Protein AF-A0A3M8F1S0-F1 (afdb_monomer)

Sequence (144 aa):
MNNYSKIIEDKFSDIINRYGLVLAVKNQNETFLLGKIYAISIFIRRDELSIIYIDIASKNKFTEYDLGLFMVSKRFSPSDFGEKKEYSDHNELIAEALNRYSKKLLQYCDDILVGDKEWLKSYPWNSSAVAEDTKLFLLNNIGK

Radius of gyration: 14.71 Å; Cα contacts (8 Å, |Δi|>4): 186; chains: 1; bounding box: 34×33×34 Å

Solvent-accessible surface area (backbone atoms only — not comparable to full-atom values): 8492 Å² total; per-residue (Å²): 133,75,63,46,58,64,59,49,50,64,50,34,40,68,57,31,65,75,58,68,37,46,83,45,75,80,52,54,44,33,35,31,42,34,47,97,55,34,35,38,39,41,36,54,56,100,90,43,79,47,36,33,36,32,45,42,83,46,103,87,41,54,38,32,39,62,41,50,61,46,36,61,74,74,65,52,53,83,76,73,67,61,76,93,76,88,64,95,45,70,66,58,46,51,52,50,51,47,45,50,50,37,53,47,42,68,73,69,30,58,57,58,62,75,64,57,64,72,71,64,77,77,52,92,75,85,63,43,78,59,56,67,72,56,51,54,53,48,68,76,57,56,93,118

Secondary structure (DSSP, 8-state):
---THHHHHHHHHHHHHHHTPEEEEEETTEEEEE-SSEEEEEEEETTEEEEEEEEEEETTEEEEEEHHHHIIIII--GGGG-S----SSHHHHHHHHHHHHHHHHHHH-HHHHTT--GGGGGS----EEPPHHHHHHHHTTTT-

Structure (mmCIF, N/CA/C/O backbone):
data_AF-A0A3M8F1S0-F1
#
_entry.id   AF-A0A3M8F1S0-F1
#
loop_
_atom_site.group_PDB
_atom_site.id
_atom_site.type_symbol
_atom_site.label_atom_id
_atom_site.label_alt_id
_atom_site.label_comp_id
_atom_site.label_asym_id
_atom_site.label_entity_id
_atom_site.label_seq_id
_atom_site.pdbx_PDB_ins_code
_atom_site.Cartn_x
_atom_site.Cartn_y
_atom_site.Cartn_z
_atom_site.occupancy
_atom_site.B_iso_or_equiv
_atom_site.auth_seq_id
_atom_site.auth_comp_id
_atom_site.auth_asym_id
_atom_site.auth_atom_id
_atom_site.pdbx_PDB_model_num
ATOM 1 N N . MET A 1 1 ? 14.334 17.966 -5.986 1.00 53.16 1 MET A N 1
ATOM 2 C CA . MET A 1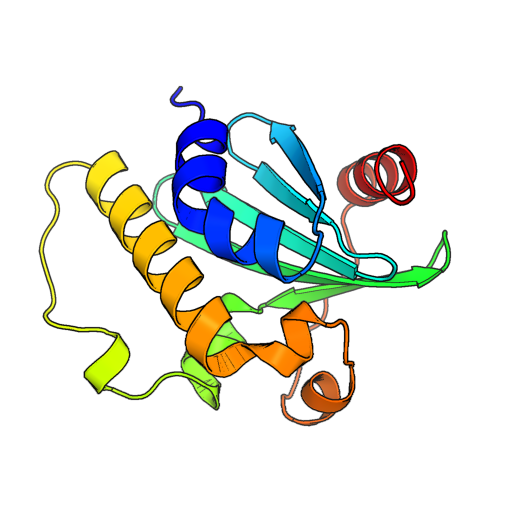 1 ? 13.826 16.668 -5.499 1.00 53.16 1 MET A CA 1
ATOM 3 C C . MET A 1 1 ? 12.599 16.322 -6.312 1.00 53.16 1 MET A C 1
ATOM 5 O O . MET A 1 1 ? 11.791 17.214 -6.555 1.00 53.16 1 MET A O 1
ATOM 9 N N . ASN A 1 2 ? 12.506 15.083 -6.788 1.00 64.81 2 ASN A N 1
ATOM 10 C CA . ASN A 1 2 ? 11.363 14.636 -7.574 1.00 64.81 2 ASN A CA 1
ATOM 11 C C . ASN A 1 2 ? 10.145 14.480 -6.669 1.00 64.81 2 ASN A C 1
ATOM 13 O O . ASN A 1 2 ? 10.256 13.988 -5.551 1.00 64.81 2 ASN A O 1
ATOM 17 N N . ASN A 1 3 ? 8.995 14.940 -7.152 1.00 80.06 3 ASN A N 1
ATOM 18 C CA . ASN A 1 3 ? 7.727 14.713 -6.486 1.00 80.06 3 ASN A CA 1
ATOM 19 C C . ASN A 1 3 ? 7.145 13.396 -7.008 1.00 80.06 3 ASN A C 1
ATOM 21 O O . ASN A 1 3 ? 6.619 13.350 -8.122 1.00 80.06 3 ASN A O 1
ATOM 25 N N . TYR A 1 4 ? 7.261 12.331 -6.218 1.00 89.25 4 TYR A N 1
ATOM 26 C CA . TYR A 1 4 ? 6.796 11.005 -6.622 1.00 89.25 4 TYR A CA 1
ATOM 27 C C . TYR A 1 4 ? 5.272 10.863 -6.595 1.00 89.25 4 TYR A C 1
ATOM 29 O O . TYR A 1 4 ? 4.756 9.895 -7.153 1.00 89.25 4 TYR A O 1
ATOM 37 N N . SER A 1 5 ? 4.537 11.826 -6.023 1.00 90.94 5 SER A N 1
ATOM 38 C CA . SER A 1 5 ? 3.083 11.729 -5.865 1.00 90.94 5 SER A CA 1
ATOM 39 C C . SER A 1 5 ? 2.357 11.500 -7.188 1.00 90.94 5 SER A C 1
ATOM 41 O O . SER A 1 5 ? 1.446 10.686 -7.244 1.00 90.94 5 SER A O 1
ATOM 43 N N . LYS A 1 6 ? 2.801 12.151 -8.271 1.00 91.19 6 LYS A N 1
ATOM 44 C CA . LYS A 1 6 ? 2.196 11.998 -9.602 1.00 91.19 6 LYS A CA 1
ATOM 45 C C . LYS A 1 6 ? 2.453 10.617 -10.210 1.00 91.19 6 LYS A C 1
ATOM 47 O O . LYS A 1 6 ? 1.594 10.076 -10.894 1.00 91.19 6 LYS A O 1
ATOM 52 N N . ILE A 1 7 ? 3.632 10.045 -9.964 1.00 92.19 7 ILE A N 1
ATOM 53 C CA . ILE A 1 7 ? 3.961 8.688 -10.426 1.00 92.19 7 ILE A CA 1
ATOM 54 C C . ILE A 1 7 ? 3.130 7.674 -9.638 1.00 92.19 7 ILE A C 1
ATOM 56 O O . ILE A 1 7 ? 2.595 6.736 -10.219 1.00 92.19 7 ILE A O 1
ATOM 60 N N . ILE A 1 8 ? 2.982 7.881 -8.328 1.00 95.44 8 ILE A N 1
ATOM 61 C CA . ILE A 1 8 ? 2.137 7.045 -7.472 1.00 95.44 8 ILE A CA 1
ATOM 62 C C . ILE A 1 8 ? 0.677 7.128 -7.927 1.00 95.44 8 ILE A C 1
ATOM 64 O O . ILE A 1 8 ? 0.062 6.091 -8.141 1.00 95.44 8 ILE A O 1
ATOM 68 N N . GLU A 1 9 ? 0.144 8.330 -8.139 1.00 95.25 9 GLU A N 1
ATOM 69 C CA . GLU A 1 9 ? -1.217 8.542 -8.642 1.00 95.25 9 GLU A CA 1
ATOM 70 C C . GLU A 1 9 ? -1.460 7.797 -9.962 1.00 95.25 9 GLU A C 1
ATOM 72 O O . GLU A 1 9 ? -2.423 7.043 -10.068 1.00 95.25 9 GLU A O 1
ATOM 77 N N . ASP A 1 10 ? -0.549 7.929 -10.932 1.00 95.00 10 ASP A N 1
ATOM 78 C CA . ASP A 1 10 ? -0.625 7.224 -12.215 1.00 95.00 10 ASP A CA 1
ATOM 79 C C . ASP A 1 10 ? -0.625 5.698 -12.026 1.00 95.00 10 ASP A C 1
ATOM 81 O O . ASP A 1 10 ? -1.536 5.005 -12.483 1.00 95.00 10 ASP A O 1
ATOM 85 N N . LYS A 1 11 ? 0.363 5.160 -11.295 1.00 96.12 11 LYS A N 1
ATOM 86 C CA . LYS A 1 11 ? 0.537 3.706 -11.132 1.00 96.12 11 LYS A CA 1
ATOM 87 C C . LYS A 1 11 ? -0.518 3.043 -10.259 1.00 96.12 11 LYS A C 1
ATOM 89 O O . LYS A 1 11 ? -0.737 1.844 -10.421 1.00 96.12 11 LYS A O 1
ATOM 94 N N . PHE A 1 12 ? -1.144 3.784 -9.350 1.00 97.31 12 PHE A N 1
ATOM 95 C CA . PHE A 1 12 ? -2.155 3.270 -8.427 1.00 97.31 12 PHE A CA 1
ATOM 96 C C . PHE A 1 12 ? -3.578 3.695 -8.793 1.00 97.31 12 PHE A C 1
ATOM 98 O O . PHE A 1 12 ? -4.506 3.332 -8.073 1.00 97.31 12 PHE A O 1
ATOM 105 N N . SER A 1 13 ? -3.772 4.402 -9.907 1.00 97.12 13 SER A N 1
ATOM 106 C CA . SER A 1 13 ? -5.081 4.872 -10.378 1.00 97.12 13 SER A CA 1
ATOM 107 C C . SER A 1 13 ? -6.143 3.766 -10.408 1.00 97.12 13 SER A C 1
ATOM 109 O O . SER A 1 13 ? -7.239 3.959 -9.887 1.00 97.12 13 SER A O 1
ATOM 111 N N . ASP A 1 14 ? -5.810 2.575 -10.910 1.00 97.38 14 ASP A N 1
ATOM 112 C CA . ASP A 1 14 ? -6.729 1.429 -10.930 1.00 97.38 14 ASP A CA 1
ATOM 113 C C . ASP A 1 14 ? -7.152 0.979 -9.525 1.00 97.38 14 ASP A C 1
ATOM 115 O O . ASP A 1 14 ? -8.324 0.684 -9.294 1.00 97.38 14 ASP A O 1
ATOM 119 N N . ILE A 1 15 ? -6.220 0.952 -8.566 1.00 97.69 15 ILE A N 1
ATOM 120 C CA . ILE A 1 15 ? -6.515 0.611 -7.166 1.00 97.69 15 ILE A CA 1
ATOM 121 C C . ILE A 1 15 ? -7.392 1.700 -6.540 1.00 97.69 15 ILE A C 1
ATOM 123 O O . ILE A 1 15 ? -8.415 1.400 -5.929 1.00 97.69 15 ILE A O 1
ATOM 127 N N . ILE A 1 16 ? -7.006 2.964 -6.713 1.00 97.38 16 ILE A N 1
ATOM 128 C CA . ILE A 1 16 ? -7.726 4.129 -6.191 1.00 97.38 16 ILE A CA 1
ATOM 129 C C . ILE A 1 16 ? -9.180 4.095 -6.666 1.00 97.38 16 ILE A C 1
ATOM 131 O O . ILE A 1 16 ? -10.098 4.118 -5.848 1.00 97.38 16 ILE A O 1
ATOM 135 N N . ASN A 1 17 ? -9.385 3.946 -7.975 1.00 97.31 17 ASN A N 1
ATOM 136 C CA . ASN A 1 17 ? -10.708 3.955 -8.586 1.00 97.31 17 ASN A CA 1
ATOM 137 C C . ASN A 1 17 ? -11.534 2.721 -8.205 1.00 97.31 17 ASN A C 1
ATOM 139 O O . ASN A 1 17 ? -12.710 2.852 -7.873 1.00 97.31 17 ASN A O 1
ATOM 143 N N . ARG A 1 18 ? -10.938 1.520 -8.232 1.00 97.62 18 ARG A N 1
ATOM 144 C CA . ARG A 1 18 ? -11.664 0.267 -7.967 1.00 97.62 18 ARG A CA 1
ATOM 145 C C . ARG A 1 18 ? -12.123 0.141 -6.518 1.00 97.62 18 ARG A C 1
ATOM 147 O O . ARG A 1 18 ? -13.222 -0.351 -6.283 1.00 97.62 18 ARG A O 1
ATOM 154 N N . TYR A 1 19 ? -11.295 0.559 -5.563 1.00 96.75 19 TYR A N 1
ATOM 155 C CA . TYR A 1 19 ? -11.578 0.398 -4.132 1.00 96.75 19 TYR A CA 1
ATOM 156 C C . TYR A 1 19 ? -12.047 1.697 -3.462 1.00 96.75 19 TYR A C 1
ATOM 158 O O . TYR A 1 19 ? -12.305 1.711 -2.260 1.00 96.75 19 TYR A O 1
ATOM 166 N N . GLY A 1 20 ? -12.189 2.786 -4.227 1.00 95.44 20 GLY A N 1
ATOM 167 C CA . GLY A 1 20 ? -12.640 4.083 -3.720 1.00 95.44 20 GLY A CA 1
ATOM 168 C C . GLY A 1 20 ? -11.701 4.664 -2.663 1.00 95.44 20 GLY A C 1
ATOM 169 O O . GLY A 1 20 ? -12.170 5.226 -1.672 1.00 95.44 20 GLY A O 1
ATOM 170 N N . LEU A 1 21 ? -10.390 4.476 -2.835 1.00 96.19 21 LEU A N 1
ATOM 171 C CA . LEU A 1 21 ? -9.388 5.000 -1.907 1.00 96.19 21 LEU A CA 1
ATOM 172 C C . LEU A 1 21 ? -9.129 6.477 -2.188 1.00 96.19 21 LEU A C 1
ATOM 174 O O . LEU A 1 21 ? -9.205 6.925 -3.329 1.00 96.19 21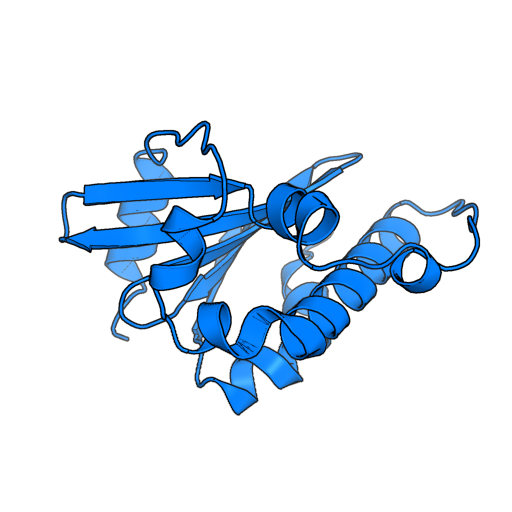 LEU A O 1
ATOM 178 N N . VAL A 1 22 ? -8.760 7.232 -1.157 1.00 96.31 22 VAL A N 1
ATOM 179 C CA . VAL A 1 22 ? -8.373 8.641 -1.309 1.00 96.31 22 VAL A CA 1
ATOM 180 C C . VAL A 1 22 ? -6.854 8.757 -1.313 1.00 96.31 22 VAL A C 1
ATOM 182 O O . VAL A 1 22 ? -6.186 8.259 -0.409 1.00 96.31 22 VAL A O 1
ATOM 185 N N . LEU A 1 23 ? -6.297 9.433 -2.317 1.00 96.00 23 LEU A N 1
ATOM 186 C CA . LEU A 1 23 ? -4.872 9.749 -2.366 1.00 96.00 23 LEU A CA 1
ATOM 187 C C . LEU A 1 23 ? -4.577 10.978 -1.496 1.00 96.00 23 LEU A C 1
ATOM 189 O O . LEU A 1 23 ? -5.149 12.045 -1.712 1.00 96.00 23 LEU A O 1
ATOM 193 N N . ALA A 1 24 ? -3.652 10.857 -0.545 1.00 96.56 24 ALA A N 1
ATOM 194 C CA . ALA A 1 24 ? -3.214 11.967 0.299 1.00 96.56 24 ALA A CA 1
ATOM 195 C C . ALA A 1 24 ? -1.685 12.071 0.321 1.00 96.56 24 ALA A C 1
ATOM 197 O O . ALA A 1 24 ? -0.985 11.142 0.717 1.00 96.56 24 ALA A O 1
ATOM 198 N N . VAL A 1 25 ? -1.152 13.224 -0.082 1.00 95.81 25 VAL A N 1
ATOM 199 C CA . VAL A 1 25 ? 0.297 13.463 -0.162 1.00 95.81 25 VAL A CA 1
ATOM 200 C C . VAL A 1 25 ? 0.758 14.174 1.105 1.00 95.81 25 VAL A C 1
ATOM 202 O O . VAL A 1 25 ? 0.319 15.290 1.379 1.00 95.81 25 VAL A O 1
ATOM 205 N N . LYS A 1 26 ? 1.647 13.545 1.879 1.00 95.06 26 LYS A N 1
ATOM 206 C CA . LYS A 1 26 ? 2.209 14.154 3.096 1.00 95.06 26 LYS A CA 1
ATOM 207 C C . LYS A 1 26 ? 3.441 14.989 2.779 1.00 95.06 26 LYS A C 1
ATOM 209 O O . LYS A 1 26 ? 3.601 16.085 3.307 1.00 95.06 26 LYS A O 1
ATOM 214 N N . ASN A 1 27 ? 4.316 14.478 1.917 1.00 92.62 27 ASN A N 1
ATOM 215 C CA . ASN A 1 27 ? 5.500 15.180 1.425 1.00 92.62 27 ASN A CA 1
ATOM 216 C C . ASN A 1 27 ? 5.946 14.587 0.073 1.00 92.62 27 ASN A C 1
ATOM 218 O O . ASN A 1 27 ? 5.282 13.716 -0.480 1.00 92.62 27 ASN A O 1
ATOM 222 N N . GLN A 1 28 ? 7.077 15.052 -0.467 1.00 90.06 28 GLN A N 1
ATOM 223 C CA . GLN A 1 28 ? 7.579 14.643 -1.793 1.00 90.06 28 GLN A CA 1
ATOM 224 C C . GLN A 1 28 ? 7.897 13.141 -1.915 1.00 90.06 28 GLN A C 1
ATOM 226 O O . GLN A 1 28 ? 7.934 12.616 -3.028 1.00 90.06 28 GLN A O 1
ATOM 231 N N . ASN A 1 29 ? 8.107 12.470 -0.782 1.00 91.81 29 ASN A N 1
ATOM 232 C CA . ASN A 1 29 ? 8.554 11.085 -0.685 1.00 91.81 29 ASN A CA 1
ATOM 233 C C . ASN A 1 29 ? 7.515 10.161 -0.039 1.00 91.81 29 ASN A C 1
ATOM 235 O O . ASN A 1 29 ? 7.740 8.958 0.009 1.00 91.81 29 ASN A O 1
ATOM 239 N N . GLU A 1 30 ? 6.416 10.697 0.492 1.00 94.88 30 GLU A N 1
ATOM 240 C CA . GLU A 1 30 ? 5.441 9.937 1.273 1.00 94.88 30 GLU A CA 1
ATOM 241 C C . GLU A 1 30 ? 4.020 10.274 0.825 1.00 94.88 30 GLU A C 1
ATOM 243 O O . GLU A 1 30 ? 3.551 11.412 0.948 1.00 94.88 30 GLU A O 1
ATOM 248 N N . THR A 1 31 ? 3.340 9.265 0.292 1.00 96.94 31 THR A N 1
ATOM 249 C CA . THR A 1 31 ? 1.961 9.350 -0.187 1.00 96.94 31 THR A CA 1
ATOM 250 C C . THR A 1 31 ? 1.146 8.213 0.406 1.00 96.94 31 THR A C 1
ATOM 252 O O . THR A 1 31 ? 1.634 7.096 0.542 1.00 96.94 31 THR A O 1
ATOM 255 N N . PHE A 1 32 ? -0.104 8.493 0.748 1.00 97.62 32 PHE A N 1
ATOM 256 C CA . PHE A 1 32 ? -1.011 7.548 1.376 1.00 97.62 32 PHE A CA 1
ATOM 257 C C . PHE A 1 32 ? -2.190 7.238 0.461 1.00 97.62 32 PHE A C 1
ATOM 259 O O . PHE A 1 32 ? -2.767 8.144 -0.142 1.00 97.62 32 PHE A O 1
ATOM 266 N N . LEU A 1 33 ? -2.579 5.966 0.420 1.00 97.56 33 LEU A N 1
ATOM 267 C CA . LEU A 1 33 ? -3.882 5.520 -0.062 1.00 97.56 33 LEU A CA 1
ATOM 268 C C . LEU A 1 33 ? -4.768 5.283 1.158 1.00 97.56 33 LEU A C 1
ATOM 270 O O . LEU A 1 33 ? -4.491 4.399 1.969 1.00 97.56 33 LEU A O 1
ATOM 274 N N . LEU A 1 34 ? -5.801 6.100 1.321 1.00 97.38 34 LEU A N 1
ATOM 275 C CA . LEU A 1 34 ? -6.654 6.098 2.502 1.00 97.38 34 LEU A CA 1
ATOM 276 C C . LEU A 1 34 ? -7.908 5.265 2.248 1.00 97.38 34 LEU A C 1
ATOM 278 O O . LEU A 1 34 ? -8.704 5.582 1.363 1.00 97.38 34 LEU A O 1
ATOM 282 N N . GLY A 1 35 ? -8.082 4.223 3.057 1.00 95.00 35 GLY A N 1
ATOM 283 C CA . GLY A 1 35 ? -9.352 3.533 3.234 1.00 95.00 35 GLY A CA 1
ATOM 284 C C . GLY A 1 35 ? -10.128 4.104 4.423 1.00 95.00 35 GLY A C 1
ATOM 285 O O . GLY A 1 35 ? -9.689 5.024 5.114 1.00 95.00 35 GLY A O 1
ATOM 286 N N . LYS A 1 36 ? -11.301 3.530 4.711 1.00 91.44 36 LYS A N 1
ATOM 287 C CA . LYS A 1 36 ? -12.153 3.993 5.826 1.00 91.44 36 LYS A CA 1
ATOM 288 C C . LYS A 1 36 ? -11.546 3.733 7.208 1.00 91.44 36 LYS A C 1
ATOM 290 O O . LYS A 1 36 ? -11.772 4.506 8.131 1.00 91.44 36 LYS A O 1
ATOM 295 N N . ILE A 1 37 ? -10.837 2.615 7.352 1.00 93.44 37 ILE A N 1
ATOM 296 C CA . ILE A 1 37 ? -10.331 2.097 8.637 1.00 93.44 37 ILE A CA 1
ATOM 297 C C . ILE A 1 37 ? -8.849 1.717 8.579 1.00 93.44 37 ILE A C 1
ATOM 299 O O . ILE A 1 37 ? -8.338 1.048 9.476 1.00 93.44 37 ILE A O 1
ATOM 303 N N . TYR A 1 38 ? -8.172 2.095 7.499 1.00 96.31 38 TYR A N 1
ATOM 304 C CA . TYR A 1 38 ? -6.766 1.805 7.277 1.00 96.31 38 TYR A CA 1
ATOM 305 C C . TYR A 1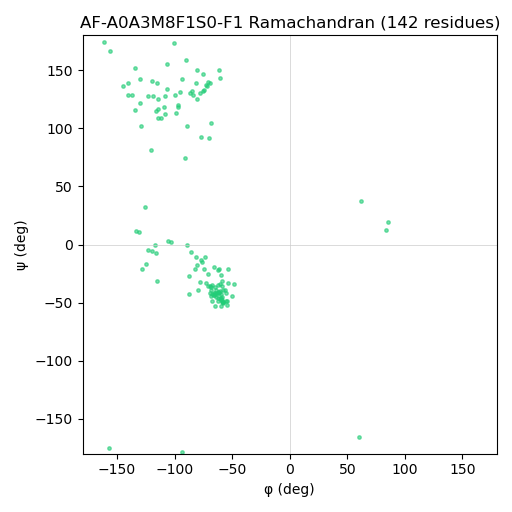 38 ? -6.163 2.817 6.302 1.00 96.31 38 TYR A C 1
ATOM 307 O O . TYR A 1 38 ? -6.884 3.530 5.602 1.00 96.31 38 TYR A O 1
ATOM 315 N N . ALA A 1 39 ? -4.839 2.848 6.229 1.00 97.62 39 ALA A N 1
ATOM 316 C CA . ALA A 1 39 ? -4.109 3.530 5.172 1.00 97.62 39 ALA A CA 1
ATOM 317 C C . ALA A 1 39 ? -2.986 2.635 4.642 1.00 97.62 39 ALA A C 1
ATOM 319 O O . ALA A 1 39 ? -2.443 1.817 5.378 1.00 97.62 39 ALA A O 1
ATOM 320 N N . ILE A 1 40 ? -2.615 2.804 3.377 1.00 97.81 40 ILE A N 1
ATOM 321 C CA . ILE A 1 40 ? -1.383 2.245 2.817 1.00 97.81 40 ILE A CA 1
ATOM 322 C C . ILE A 1 40 ? -0.430 3.412 2.586 1.00 97.81 40 ILE A C 1
ATOM 324 O O . ILE A 1 40 ? -0.704 4.268 1.747 1.00 97.81 40 ILE A O 1
ATOM 328 N N . SER A 1 41 ? 0.663 3.464 3.344 1.00 97.50 41 SER A N 1
ATOM 329 C CA . SER A 1 41 ? 1.751 4.415 3.122 1.00 97.50 41 SER A CA 1
ATOM 330 C C . SER A 1 41 ? 2.697 3.872 2.060 1.00 97.50 41 SER A C 1
ATOM 332 O O . SER A 1 41 ? 3.158 2.733 2.145 1.00 97.50 41 SER A O 1
ATOM 334 N N . ILE A 1 42 ? 2.976 4.701 1.063 1.00 97.44 42 ILE A N 1
ATOM 335 C CA . ILE A 1 42 ? 3.963 4.475 0.018 1.00 97.44 42 ILE A CA 1
ATOM 336 C C . ILE A 1 42 ? 5.063 5.498 0.258 1.00 97.44 42 ILE A C 1
ATOM 338 O O . ILE A 1 42 ? 4.870 6.702 0.058 1.00 97.44 42 ILE A O 1
ATOM 342 N N . PHE A 1 43 ? 6.208 5.006 0.713 1.00 94.38 43 PHE A N 1
ATOM 343 C CA . PHE A 1 43 ? 7.315 5.837 1.148 1.00 94.38 43 PHE A CA 1
ATOM 344 C C . PHE A 1 43 ? 8.583 5.506 0.369 1.00 94.38 43 PHE A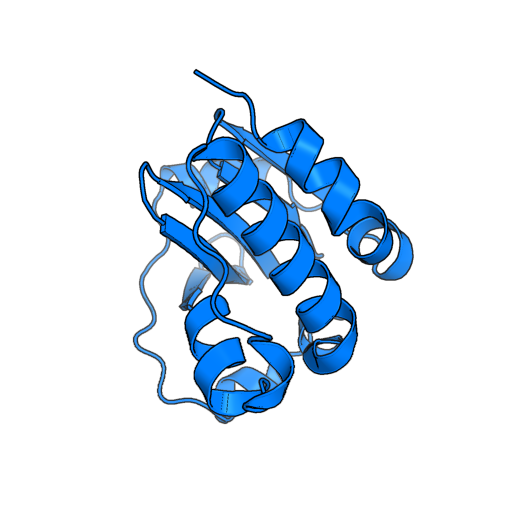 C 1
ATOM 346 O O . PHE A 1 43 ? 8.991 4.350 0.277 1.00 94.38 43 PHE A O 1
ATOM 353 N N . ILE A 1 44 ? 9.202 6.533 -0.207 1.00 93.31 44 ILE A N 1
ATOM 354 C CA . ILE A 1 44 ? 10.363 6.407 -1.084 1.00 93.31 44 ILE A CA 1
ATOM 355 C C . ILE A 1 44 ? 11.565 7.064 -0.410 1.00 93.31 44 ILE A C 1
ATOM 357 O O . ILE A 1 44 ? 11.605 8.275 -0.183 1.00 93.31 44 ILE A O 1
ATOM 361 N N . ARG A 1 45 ? 12.577 6.255 -0.106 1.00 87.62 45 ARG A N 1
ATOM 362 C CA . ARG A 1 45 ? 13.920 6.707 0.267 1.00 87.62 45 ARG A CA 1
ATOM 363 C C . ARG A 1 45 ? 14.856 6.580 -0.931 1.00 87.62 45 ARG A C 1
ATOM 365 O O . ARG A 1 45 ? 14.506 6.016 -1.961 1.00 87.62 45 ARG A O 1
ATOM 372 N N . ARG A 1 46 ? 16.077 7.093 -0.763 1.00 78.56 46 ARG A N 1
ATOM 373 C CA . ARG A 1 46 ? 17.112 7.148 -1.804 1.00 78.56 46 ARG A CA 1
ATOM 374 C C . ARG A 1 46 ? 17.329 5.827 -2.546 1.00 78.56 46 ARG A C 1
ATOM 376 O O . ARG A 1 46 ? 17.619 5.887 -3.726 1.00 78.56 46 ARG A O 1
ATOM 383 N N . ASP A 1 47 ? 17.189 4.681 -1.889 1.00 75.69 47 ASP A N 1
ATOM 384 C CA . ASP A 1 47 ? 17.444 3.372 -2.505 1.00 75.69 47 ASP A CA 1
ATOM 385 C C . ASP A 1 47 ? 16.330 2.355 -2.199 1.00 75.69 47 ASP A C 1
ATOM 387 O O . ASP A 1 47 ? 16.488 1.160 -2.435 1.00 75.69 47 ASP A O 1
ATOM 391 N N . GLU A 1 48 ? 15.203 2.810 -1.644 1.00 85.38 48 GLU A N 1
ATOM 392 C CA . GLU A 1 48 ? 14.194 1.918 -1.078 1.00 85.38 48 GLU A CA 1
ATOM 393 C C . GLU A 1 48 ? 12.780 2.452 -1.306 1.00 85.38 48 GLU A C 1
ATOM 395 O O . GLU A 1 48 ? 12.503 3.634 -1.102 1.00 85.38 48 GLU A O 1
ATOM 400 N N . LEU A 1 49 ? 11.882 1.552 -1.700 1.00 92.00 49 LEU A N 1
ATOM 401 C CA . LEU A 1 49 ? 10.441 1.761 -1.700 1.00 92.00 49 LEU A CA 1
ATOM 402 C C . LEU A 1 49 ? 9.846 0.893 -0.591 1.00 92.00 49 LEU A C 1
ATOM 404 O O . LEU A 1 49 ? 9.930 -0.334 -0.658 1.00 92.00 49 LEU A O 1
ATOM 408 N N . SER A 1 50 ? 9.209 1.525 0.386 1.00 94.50 50 SER A N 1
ATOM 409 C CA . SER A 1 50 ? 8.485 0.847 1.456 1.00 94.50 50 SER A CA 1
ATOM 410 C C . SER A 1 50 ? 6.982 0.990 1.227 1.00 94.50 50 SER A C 1
ATOM 412 O O . SER A 1 50 ? 6.486 2.086 0.956 1.00 94.50 50 SER A O 1
ATOM 414 N N . ILE A 1 51 ? 6.256 -0.121 1.359 1.00 96.50 51 ILE A N 1
ATOM 415 C CA . ILE A 1 51 ? 4.791 -0.136 1.370 1.00 96.50 51 ILE A CA 1
ATOM 416 C C . ILE A 1 51 ? 4.343 -0.633 2.733 1.00 96.50 51 ILE A C 1
ATOM 418 O O . ILE A 1 51 ? 4.592 -1.783 3.090 1.00 96.50 51 ILE A O 1
ATOM 422 N N . ILE A 1 52 ? 3.690 0.238 3.493 1.00 96.75 52 ILE A N 1
ATOM 423 C CA . ILE A 1 52 ? 3.312 -0.015 4.881 1.00 96.75 52 ILE A CA 1
ATOM 424 C C . ILE A 1 52 ? 1.796 0.043 5.003 1.00 96.75 52 ILE A C 1
ATOM 426 O O . ILE A 1 52 ? 1.173 1.022 4.598 1.00 96.75 52 ILE A O 1
ATOM 430 N N . TYR A 1 53 ? 1.196 -0.991 5.582 1.00 96.94 53 TYR A N 1
ATOM 431 C CA . TYR A 1 53 ? -0.206 -0.975 5.970 1.00 96.94 53 TYR A CA 1
ATOM 432 C C . TYR A 1 53 ? -0.335 -0.385 7.372 1.00 96.94 53 TYR A C 1
ATOM 434 O O . TYR A 1 53 ? 0.356 -0.800 8.300 1.00 96.94 53 TYR A O 1
ATOM 442 N N . ILE A 1 54 ? -1.236 0.572 7.530 1.00 97.00 54 ILE A N 1
ATOM 443 C CA . ILE A 1 54 ? -1.533 1.232 8.793 1.00 97.00 54 ILE A CA 1
ATOM 444 C C . ILE A 1 54 ? -2.957 0.859 9.179 1.00 97.00 54 ILE A C 1
ATOM 446 O O . ILE A 1 54 ? -3.910 1.329 8.558 1.00 97.00 54 ILE A O 1
ATOM 450 N N . ASP A 1 55 ? -3.103 0.032 10.212 1.00 95.31 55 ASP A N 1
ATOM 451 C CA . ASP A 1 55 ? -4.402 -0.243 10.819 1.00 95.31 55 ASP A CA 1
ATOM 452 C C . ASP A 1 55 ? -4.842 0.938 11.683 1.00 95.31 55 ASP A C 1
ATOM 454 O O . ASP A 1 55 ? -4.076 1.421 12.520 1.00 95.31 55 ASP A O 1
ATOM 458 N N . ILE A 1 56 ? -6.090 1.369 11.511 1.00 93.94 56 ILE A N 1
ATOM 459 C CA . ILE A 1 56 ? -6.680 2.507 12.212 1.00 93.94 56 ILE A CA 1
ATOM 460 C C . ILE A 1 56 ? -7.891 1.988 12.973 1.00 93.94 56 ILE A C 1
ATOM 462 O O . ILE A 1 56 ? -9.040 2.067 12.538 1.00 93.94 56 ILE A O 1
ATOM 466 N N . ALA A 1 57 ? -7.617 1.401 14.135 1.00 88.44 57 ALA A N 1
ATOM 467 C CA . ALA A 1 57 ? -8.652 0.821 14.980 1.00 88.44 57 ALA A CA 1
ATOM 468 C C . ALA A 1 57 ? -9.499 1.900 15.674 1.00 88.44 57 ALA A C 1
ATOM 470 O O . ALA A 1 57 ? -10.684 1.697 15.931 1.00 88.44 57 ALA A O 1
ATOM 471 N N . SER A 1 58 ? -8.893 3.042 16.006 1.00 83.56 58 SER A N 1
ATOM 472 C CA . SER A 1 58 ? -9.579 4.204 16.575 1.00 83.56 58 SER A CA 1
ATOM 473 C C . SER A 1 58 ? -8.729 5.465 16.418 1.00 83.56 58 SER A C 1
ATOM 475 O O . SER A 1 58 ? -7.555 5.386 16.057 1.00 83.56 58 SER A O 1
ATOM 477 N N . LYS A 1 59 ? -9.285 6.631 16.781 1.00 79.94 59 LYS A N 1
ATOM 478 C CA . LYS A 1 59 ? -8.566 7.920 16.759 1.00 79.94 59 LYS A CA 1
ATOM 479 C C . LYS A 1 59 ? -7.240 7.925 17.531 1.00 79.94 59 LYS A C 1
ATOM 481 O O . LYS A 1 59 ? -6.404 8.773 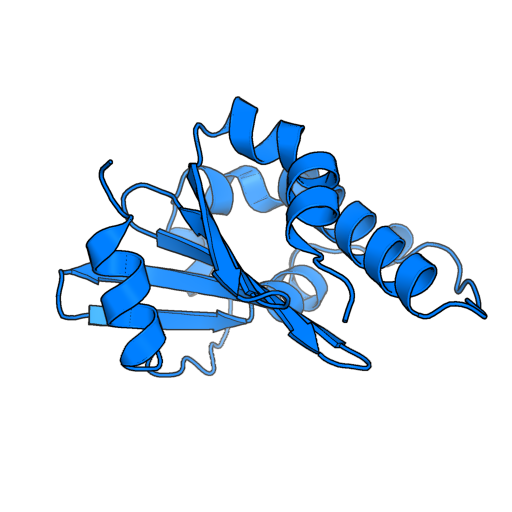17.259 1.00 79.94 59 LYS A O 1
ATOM 486 N N . ASN A 1 60 ? -7.048 6.993 18.467 1.00 82.88 60 ASN A N 1
ATOM 487 C CA . ASN A 1 60 ? -5.856 6.924 19.314 1.00 82.88 60 ASN A CA 1
ATOM 488 C C . ASN A 1 60 ? -5.043 5.640 19.104 1.00 82.88 60 ASN A C 1
ATOM 490 O O . ASN A 1 60 ? -4.035 5.444 19.781 1.00 82.88 60 ASN A O 1
ATOM 494 N N . LYS A 1 61 ? -5.474 4.738 18.213 1.00 89.69 61 LYS A N 1
ATOM 495 C CA . LYS A 1 61 ? -4.837 3.432 18.030 1.00 89.69 61 LYS A CA 1
ATOM 496 C C . LYS A 1 61 ? -4.534 3.187 16.560 1.00 89.69 61 LYS A C 1
ATOM 498 O O . LYS A 1 61 ? -5.416 2.805 15.792 1.00 89.69 61 LYS A O 1
ATOM 503 N N . PHE A 1 62 ? -3.260 3.380 16.238 1.00 94.88 62 PHE A N 1
ATOM 504 C CA . PHE A 1 62 ? -2.676 3.137 14.930 1.00 94.88 62 PHE A CA 1
ATOM 505 C C . PHE A 1 62 ? -1.583 2.080 15.059 1.00 94.88 62 PHE A C 1
ATOM 507 O O . PHE A 1 62 ? -0.821 2.092 16.032 1.00 94.88 62 PHE A O 1
ATOM 514 N N . THR A 1 63 ? -1.491 1.178 14.091 1.00 94.81 63 THR A N 1
ATOM 515 C CA . THR A 1 63 ? -0.464 0.132 14.082 1.00 94.81 63 THR A CA 1
ATOM 516 C C . THR A 1 63 ? 0.051 -0.072 12.668 1.00 94.81 63 THR A C 1
ATOM 518 O O . THR A 1 63 ? -0.743 -0.234 11.747 1.00 94.81 63 THR A O 1
ATOM 521 N N . GLU A 1 64 ? 1.371 -0.046 12.507 1.00 95.38 64 GLU A N 1
ATOM 522 C CA . GLU A 1 64 ? 2.043 -0.255 11.225 1.00 95.38 64 GLU A CA 1
ATOM 523 C C . GLU A 1 64 ? 2.434 -1.718 11.024 1.00 95.38 64 GLU A C 1
ATOM 525 O O . GLU A 1 64 ? 2.873 -2.402 11.952 1.00 95.38 64 GLU A O 1
ATOM 530 N N . TYR A 1 65 ? 2.310 -2.163 9.778 1.00 95.19 65 TYR A N 1
ATOM 531 C CA . TYR A 1 65 ? 2.648 -3.496 9.310 1.00 95.19 65 TYR A CA 1
ATOM 532 C C . TYR A 1 65 ? 3.379 -3.379 7.969 1.00 95.19 65 TYR A C 1
ATOM 534 O O . TYR A 1 65 ? 2.884 -2.725 7.050 1.00 95.19 65 TYR A O 1
ATOM 542 N N . ASP A 1 66 ? 4.548 -4.011 7.842 1.00 94.69 66 ASP A N 1
ATOM 543 C CA . ASP A 1 66 ? 5.325 -4.013 6.595 1.00 94.69 66 ASP A CA 1
ATOM 544 C C . ASP A 1 66 ? 4.621 -4.857 5.522 1.00 94.69 66 ASP A C 1
ATOM 546 O O . ASP A 1 66 ? 4.775 -6.082 5.433 1.00 94.69 66 ASP A O 1
ATOM 550 N N . LEU A 1 67 ? 3.789 -4.185 4.728 1.00 95.56 67 LEU A N 1
ATOM 551 C CA . LEU A 1 67 ? 2.979 -4.811 3.696 1.00 95.56 67 LEU A CA 1
ATOM 552 C C . LEU A 1 67 ? 3.849 -5.274 2.525 1.00 95.56 67 LEU A C 1
ATOM 554 O O . LEU A 1 67 ? 3.592 -6.343 1.975 1.00 95.56 67 LEU A O 1
ATOM 558 N N . GLY A 1 68 ? 4.899 -4.525 2.180 1.00 94.06 68 GLY A N 1
ATOM 559 C CA . GLY A 1 68 ? 5.854 -4.909 1.143 1.00 94.06 68 GLY A CA 1
ATOM 560 C C . GLY A 1 68 ? 6.513 -6.254 1.451 1.00 94.06 68 GLY A C 1
ATOM 561 O O . GLY A 1 68 ? 6.473 -7.171 0.626 1.00 94.06 68 GLY A O 1
ATOM 562 N N . LEU A 1 69 ? 7.030 -6.418 2.672 1.00 92.50 69 LEU A N 1
ATOM 563 C CA . LEU A 1 69 ? 7.631 -7.674 3.119 1.00 92.50 69 LEU A CA 1
ATOM 564 C C . LEU A 1 69 ? 6.614 -8.819 3.176 1.00 92.50 69 LEU A C 1
ATOM 566 O O . LEU A 1 69 ? 6.918 -9.937 2.748 1.00 92.50 69 LEU A O 1
ATOM 570 N N . PHE A 1 70 ? 5.404 -8.562 3.678 1.00 94.81 70 PHE A N 1
ATOM 571 C CA . PHE A 1 70 ? 4.334 -9.561 3.685 1.00 94.81 70 PHE A CA 1
ATOM 572 C C . PHE A 1 70 ? 3.985 -10.034 2.275 1.00 94.81 70 PHE A C 1
ATOM 574 O O . PHE A 1 70 ? 3.891 -11.239 2.035 1.00 94.81 70 PHE A O 1
ATOM 581 N N . MET A 1 71 ? 3.835 -9.105 1.331 1.00 94.25 71 MET A N 1
ATOM 582 C CA . MET A 1 71 ? 3.542 -9.424 -0.061 1.00 94.25 71 MET A CA 1
ATOM 583 C C . MET A 1 71 ? 4.631 -10.316 -0.655 1.00 94.25 71 MET A C 1
ATOM 585 O O . MET A 1 71 ? 4.316 -11.385 -1.173 1.00 94.25 71 MET A O 1
ATOM 589 N N . VAL A 1 72 ? 5.901 -9.940 -0.493 1.00 91.94 72 VAL A N 1
ATOM 590 C CA . VAL A 1 72 ? 7.054 -10.735 -0.945 1.00 91.94 72 VAL A CA 1
ATOM 591 C C . VAL A 1 72 ? 7.070 -12.132 -0.318 1.00 91.94 72 VAL A C 1
ATOM 593 O O . VAL A 1 72 ? 7.377 -13.107 -0.997 1.00 91.94 72 VAL A O 1
ATOM 596 N N . SER A 1 73 ? 6.716 -12.241 0.962 1.00 92.00 73 SER A N 1
ATOM 597 C CA . SER A 1 73 ? 6.866 -13.482 1.728 1.00 92.00 73 SER A CA 1
ATOM 598 C C . SER A 1 73 ? 5.678 -14.439 1.617 1.00 92.00 73 SER A C 1
ATOM 600 O O . SER A 1 73 ? 5.837 -15.638 1.843 1.00 92.00 73 SER A O 1
ATOM 602 N N . LYS A 1 74 ? 4.469 -13.923 1.359 1.00 93.62 74 LYS A N 1
ATOM 603 C CA . LYS A 1 74 ? 3.214 -14.693 1.449 1.00 93.62 74 LYS A CA 1
ATOM 604 C C . LYS A 1 74 ? 2.333 -14.624 0.213 1.00 93.62 74 LYS A C 1
ATOM 606 O O . LYS A 1 74 ? 1.474 -15.489 0.062 1.00 93.62 74 LYS A O 1
ATOM 611 N N . ARG A 1 75 ? 2.491 -13.609 -0.637 1.00 92.44 75 ARG A N 1
ATOM 612 C CA . ARG A 1 75 ? 1.608 -13.387 -1.794 1.00 92.44 75 ARG A CA 1
ATOM 613 C C . ARG A 1 75 ? 2.333 -13.528 -3.124 1.00 92.44 75 ARG A C 1
ATOM 615 O O . ARG A 1 75 ? 1.716 -13.948 -4.094 1.00 92.44 75 ARG A O 1
ATOM 622 N N . PHE A 1 76 ? 3.615 -13.188 -3.176 1.00 91.00 76 PHE A N 1
ATOM 623 C CA . PHE A 1 76 ? 4.388 -13.245 -4.406 1.00 91.00 76 PHE A CA 1
ATOM 624 C C . PHE A 1 76 ? 4.864 -14.667 -4.670 1.00 91.00 76 PHE A C 1
ATOM 626 O O . PHE A 1 76 ? 5.331 -15.383 -3.787 1.00 91.00 76 PHE A O 1
ATOM 633 N N . SER A 1 77 ? 4.777 -15.042 -5.934 1.00 86.62 77 SER A N 1
ATOM 634 C CA . SER A 1 77 ? 5.458 -16.181 -6.523 1.00 86.62 77 SER A CA 1
ATOM 635 C C . SER A 1 77 ? 6.829 -15.752 -7.066 1.00 86.62 77 SER A C 1
ATOM 637 O O . SER A 1 77 ? 7.027 -14.578 -7.391 1.00 86.62 77 SER A O 1
ATOM 639 N N . PRO A 1 78 ? 7.779 -16.684 -7.257 1.00 83.25 78 PRO A N 1
ATOM 640 C CA . PRO A 1 78 ? 9.058 -16.376 -7.899 1.00 83.25 78 PRO A CA 1
ATOM 641 C C . PRO A 1 78 ? 8.919 -15.695 -9.273 1.00 83.25 78 PRO A C 1
ATOM 643 O O . PRO A 1 78 ? 9.711 -14.820 -9.611 1.00 83.25 78 PRO A O 1
ATOM 646 N N . SER A 1 79 ? 7.879 -16.031 -10.044 1.00 84.12 79 SER A N 1
ATOM 647 C CA . SER A 1 79 ? 7.585 -15.394 -11.336 1.00 84.12 79 SER A CA 1
ATOM 648 C C . SER A 1 79 ? 7.190 -13.919 -11.233 1.00 84.12 79 SER A C 1
ATOM 650 O O . SER A 1 79 ? 7.297 -13.191 -12.217 1.00 84.12 79 SER A O 1
ATOM 652 N N . ASP A 1 80 ? 6.765 -13.445 -10.059 1.00 85.94 80 ASP A N 1
ATOM 653 C CA . ASP A 1 80 ? 6.333 -12.056 -9.872 1.00 85.94 80 ASP A CA 1
ATOM 654 C C . ASP A 1 80 ? 7.499 -11.061 -9.792 1.00 85.94 80 ASP A C 1
ATOM 656 O O . ASP A 1 80 ? 7.287 -9.857 -9.952 1.00 85.94 80 ASP A O 1
ATOM 660 N N . PHE A 1 81 ? 8.729 -11.541 -9.581 1.00 78.38 81 PHE A N 1
ATOM 661 C CA . PHE A 1 81 ? 9.926 -10.695 -9.545 1.00 78.38 81 PHE A CA 1
ATOM 662 C C . PHE A 1 81 ? 10.449 -10.339 -10.941 1.00 78.38 81 PHE A C 1
ATOM 664 O O . PHE A 1 81 ? 11.190 -9.359 -11.073 1.00 78.38 81 PHE A O 1
ATOM 671 N N . GLY A 1 82 ? 10.021 -11.086 -11.965 1.00 76.62 82 GLY A N 1
ATOM 672 C CA . GLY A 1 82 ? 10.514 -10.957 -13.332 1.00 76.62 82 GLY A CA 1
ATOM 673 C C . GLY A 1 82 ? 12.019 -11.212 -13.440 1.00 76.62 82 GLY A C 1
ATOM 674 O O . GLY A 1 82 ? 12.658 -11.737 -12.526 1.00 76.62 82 GLY A O 1
ATOM 675 N N . GLU A 1 83 ? 12.595 -10.825 -14.573 1.00 78.62 83 GLU A N 1
ATOM 676 C CA . GLU A 1 83 ? 14.045 -10.835 -14.744 1.00 78.62 83 GLU A CA 1
ATOM 677 C C . GLU A 1 83 ? 14.690 -9.669 -13.991 1.00 78.62 83 GLU A C 1
ATOM 679 O O . GLU A 1 83 ? 14.134 -8.570 -13.881 1.00 78.62 83 GLU A O 1
ATOM 684 N N . LYS A 1 84 ? 15.902 -9.901 -13.476 1.00 75.69 84 LYS A N 1
ATOM 685 C CA . LYS A 1 84 ? 16.694 -8.846 -12.850 1.00 75.69 84 LYS A CA 1
ATOM 686 C C . LYS A 1 84 ? 17.132 -7.860 -13.932 1.00 75.69 84 LYS A C 1
ATOM 688 O O . LYS A 1 84 ? 18.048 -8.142 -14.697 1.00 75.69 84 LYS A O 1
ATOM 693 N N . LYS A 1 85 ? 16.480 -6.701 -13.972 1.00 80.88 85 LYS A N 1
ATOM 694 C CA . LYS A 1 85 ? 16.862 -5.582 -14.830 1.00 80.88 85 LYS A CA 1
ATOM 695 C C . LYS A 1 85 ? 17.740 -4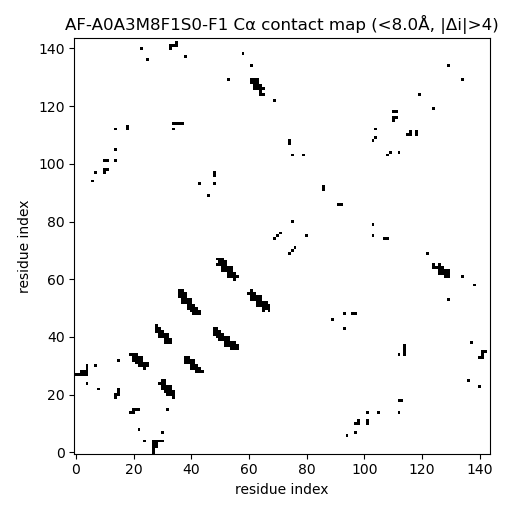.610 -14.049 1.00 80.88 85 LYS A C 1
ATOM 697 O O . LYS A 1 85 ? 17.410 -4.242 -12.922 1.00 80.88 85 LYS A O 1
ATOM 702 N N . GLU A 1 86 ? 18.859 -4.219 -14.643 1.00 82.75 86 GLU A N 1
ATOM 703 C CA . GLU A 1 86 ? 19.699 -3.145 -14.119 1.00 82.75 86 GLU A CA 1
ATOM 704 C C . GLU A 1 86 ? 19.157 -1.802 -14.610 1.00 82.75 86 GLU A C 1
ATOM 706 O O . GLU A 1 86 ? 18.841 -1.642 -15.790 1.00 82.75 86 GLU A O 1
ATOM 711 N N . TYR A 1 87 ? 19.021 -0.852 -13.688 1.00 83.00 87 TYR A N 1
ATOM 712 C CA . TYR A 1 87 ? 18.554 0.500 -13.973 1.00 83.00 87 TYR A CA 1
ATOM 713 C C . TYR A 1 87 ? 19.695 1.472 -13.710 1.00 83.00 87 TYR A C 1
ATOM 715 O O . TYR A 1 87 ? 20.255 1.491 -12.614 1.00 83.00 87 TYR A O 1
ATOM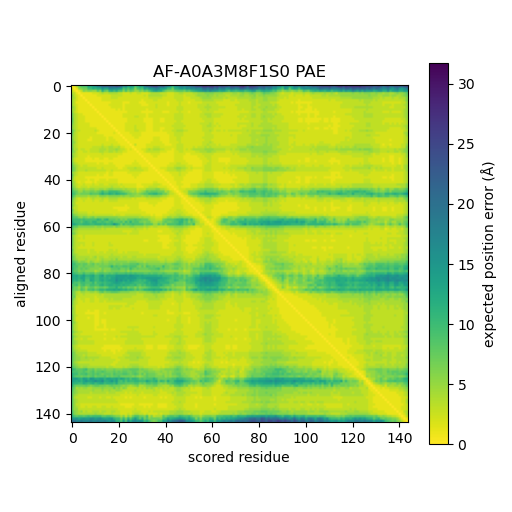 723 N N . SER A 1 88 ? 20.038 2.280 -14.710 1.00 82.56 88 SER A N 1
ATOM 724 C CA . SER A 1 88 ? 21.023 3.357 -14.566 1.00 82.56 88 SER A CA 1
ATOM 725 C C . SER A 1 88 ? 20.425 4.627 -13.954 1.00 82.56 88 SER A C 1
ATOM 727 O O . SER A 1 88 ? 21.169 5.442 -13.415 1.00 82.56 88 SER A O 1
ATOM 729 N N . ASP A 1 89 ? 19.100 4.798 -14.024 1.00 87.81 89 ASP A N 1
ATOM 730 C CA . ASP A 1 89 ? 18.367 5.905 -13.404 1.00 87.81 89 ASP A CA 1
ATOM 731 C C . ASP A 1 89 ? 17.548 5.411 -12.202 1.00 87.81 89 ASP A C 1
ATOM 733 O O . ASP A 1 89 ? 16.732 4.490 -12.297 1.00 87.81 89 ASP A O 1
ATOM 737 N N . HIS A 1 90 ? 17.738 6.071 -11.061 1.00 85.56 90 HIS A N 1
ATOM 738 C CA . HIS A 1 90 ? 16.973 5.826 -9.844 1.00 85.56 90 HIS A CA 1
ATOM 739 C C . HIS A 1 90 ? 15.463 6.030 -10.051 1.00 85.56 90 HIS A C 1
ATOM 741 O O . HIS A 1 90 ? 14.660 5.280 -9.499 1.00 85.56 90 HIS A O 1
ATOM 747 N N . ASN A 1 91 ? 15.048 7.001 -10.868 1.00 86.69 91 ASN A N 1
ATOM 748 C CA . ASN A 1 91 ? 13.621 7.241 -11.099 1.00 86.69 91 ASN A CA 1
ATOM 749 C C . ASN A 1 91 ? 12.969 6.107 -11.882 1.00 86.69 91 ASN A C 1
ATOM 751 O O . ASN A 1 91 ? 11.828 5.753 -11.594 1.00 86.69 91 ASN A O 1
ATOM 755 N N . GLU A 1 92 ? 13.688 5.519 -12.839 1.00 88.75 92 GLU A N 1
ATOM 756 C CA . GLU A 1 92 ? 13.220 4.337 -13.562 1.00 88.75 92 GLU A CA 1
ATOM 757 C C . GLU A 1 92 ? 13.095 3.133 -12.627 1.00 88.75 92 GLU A C 1
ATOM 759 O O . GLU A 1 92 ? 12.086 2.428 -12.672 1.00 88.75 92 GLU A O 1
ATOM 764 N N . LEU A 1 93 ? 14.070 2.945 -11.727 1.00 89.00 93 LEU A N 1
ATOM 765 C CA . LEU A 1 93 ? 14.021 1.900 -10.704 1.00 89.00 93 LEU A CA 1
ATOM 766 C C . LEU A 1 93 ? 12.776 2.046 -9.813 1.00 89.00 93 LEU A C 1
ATOM 768 O O . LEU A 1 93 ? 12.036 1.080 -9.619 1.00 89.00 93 LEU A O 1
ATOM 772 N N . ILE A 1 94 ? 12.522 3.251 -9.292 1.00 90.19 94 ILE A N 1
ATOM 773 C CA . ILE A 1 94 ? 11.358 3.528 -8.439 1.00 90.19 94 ILE A CA 1
ATOM 774 C C . ILE A 1 94 ? 10.049 3.391 -9.220 1.00 90.19 94 ILE A C 1
ATOM 776 O O . ILE A 1 94 ? 9.105 2.782 -8.720 1.00 90.19 94 ILE A O 1
ATOM 780 N N . ALA A 1 95 ? 9.977 3.911 -10.446 1.00 90.44 95 ALA A N 1
ATOM 781 C CA . ALA A 1 95 ? 8.782 3.809 -11.278 1.00 90.44 95 ALA A CA 1
ATOM 782 C C . ALA A 1 95 ? 8.425 2.349 -11.592 1.00 90.44 95 ALA A C 1
ATOM 784 O O . ALA A 1 95 ? 7.248 1.984 -11.526 1.00 90.44 95 ALA A O 1
ATOM 785 N N . GLU A 1 96 ? 9.418 1.501 -11.878 1.00 90.88 96 GLU A N 1
ATOM 786 C CA . GLU A 1 96 ? 9.174 0.073 -12.066 1.00 90.88 96 GLU A CA 1
ATOM 787 C C . GLU A 1 96 ? 8.755 -0.607 -10.760 1.00 90.88 96 GLU A C 1
ATOM 789 O O . GLU A 1 96 ? 7.822 -1.412 -10.761 1.00 90.88 96 GLU A O 1
ATOM 794 N N . ALA A 1 97 ? 9.402 -0.284 -9.637 1.00 91.06 97 ALA A N 1
ATOM 795 C CA . ALA A 1 97 ? 9.026 -0.846 -8.345 1.00 91.06 97 ALA A CA 1
ATOM 796 C C . ALA A 1 97 ? 7.565 -0.505 -7.996 1.00 91.06 97 ALA A C 1
ATOM 798 O O . ALA A 1 97 ? 6.795 -1.397 -7.639 1.00 91.06 97 ALA A O 1
ATOM 799 N N . LEU A 1 98 ? 7.150 0.752 -8.189 1.00 93.88 98 LEU A N 1
ATOM 800 C CA . LEU A 1 98 ? 5.767 1.200 -8.003 1.00 93.88 98 LEU A CA 1
ATOM 801 C C . LEU A 1 98 ? 4.794 0.460 -8.930 1.00 93.88 98 LEU A C 1
ATOM 803 O O . LEU A 1 98 ? 3.766 -0.024 -8.466 1.00 93.88 98 LEU A O 1
ATOM 807 N N . ASN A 1 99 ? 5.133 0.326 -10.215 1.00 93.12 99 ASN A N 1
ATOM 808 C CA . ASN A 1 99 ? 4.339 -0.410 -11.205 1.00 93.12 99 ASN A CA 1
ATOM 809 C C . ASN A 1 99 ? 4.176 -1.893 -10.834 1.00 93.12 99 ASN A C 1
ATOM 811 O O . ASN A 1 99 ? 3.099 -2.471 -10.982 1.00 93.12 99 ASN A O 1
ATOM 815 N N . ARG A 1 100 ? 5.238 -2.524 -10.327 1.00 92.12 100 ARG A N 1
ATOM 816 C CA . ARG A 1 100 ? 5.188 -3.907 -9.851 1.00 92.12 100 ARG A CA 1
ATOM 817 C C . ARG A 1 100 ? 4.273 -4.023 -8.642 1.00 92.12 100 ARG A C 1
ATOM 819 O O . ARG A 1 100 ? 3.362 -4.847 -8.655 1.00 92.12 100 ARG A O 1
ATOM 826 N N . TYR A 1 101 ? 4.488 -3.207 -7.615 1.00 94.12 101 TYR A N 1
ATOM 827 C CA . TYR A 1 101 ? 3.677 -3.273 -6.406 1.00 94.12 101 TYR A CA 1
ATOM 828 C C . TYR A 1 101 ? 2.206 -2.968 -6.675 1.00 94.12 101 TYR A C 1
ATOM 830 O O . TYR A 1 101 ? 1.362 -3.698 -6.165 1.00 94.12 101 TYR A O 1
ATOM 838 N N . SER A 1 102 ? 1.882 -1.971 -7.503 1.00 95.62 102 SER A N 1
ATOM 839 C CA . SER A 1 102 ? 0.486 -1.653 -7.814 1.00 95.62 102 SER A CA 1
ATOM 840 C C . SER A 1 102 ? -0.216 -2.821 -8.512 1.00 95.62 102 SER A C 1
ATOM 842 O O . SER A 1 102 ? -1.280 -3.257 -8.075 1.00 95.62 102 SER A O 1
ATOM 844 N N . LYS A 1 103 ? 0.417 -3.437 -9.517 1.00 94.50 103 LYS A N 1
ATOM 845 C CA . LYS A 1 103 ? -0.134 -4.628 -10.184 1.00 94.50 103 LYS A CA 1
ATOM 846 C C . LYS A 1 103 ? -0.335 -5.789 -9.221 1.00 94.50 103 LYS A C 1
ATOM 848 O O . LYS A 1 103 ? -1.355 -6.469 -9.283 1.00 94.50 103 LYS A O 1
ATOM 853 N N . LYS A 1 104 ? 0.631 -6.036 -8.335 1.00 94.44 104 LYS A N 1
ATOM 854 C CA . LYS A 1 104 ? 0.575 -7.190 -7.434 1.00 94.44 104 LYS A CA 1
ATOM 855 C C . LYS A 1 104 ? -0.370 -6.986 -6.256 1.00 94.44 104 LYS A C 1
ATOM 857 O O . LYS A 1 104 ? -1.023 -7.946 -5.861 1.00 94.44 104 LYS A O 1
ATOM 862 N N . LEU A 1 105 ? -0.515 -5.758 -5.761 1.00 95.56 105 LEU A N 1
ATOM 863 C CA . LEU A 1 105 ? -1.589 -5.394 -4.836 1.00 95.56 105 LEU A CA 1
ATOM 864 C C . LEU A 1 105 ? -2.950 -5.681 -5.472 1.00 95.56 105 LEU A C 1
ATOM 866 O O . LEU A 1 105 ? -3.768 -6.385 -4.888 1.00 95.56 105 LEU A O 1
ATOM 870 N N . LEU A 1 106 ? -3.165 -5.209 -6.702 1.00 94.75 106 LEU A N 1
ATOM 871 C CA . LEU A 1 106 ? -4.422 -5.425 -7.413 1.00 94.75 106 LEU A CA 1
ATOM 872 C C . LEU A 1 106 ? -4.709 -6.915 -7.673 1.00 94.75 106 LEU A C 1
ATOM 874 O O . LEU A 1 106 ? -5.864 -7.329 -7.652 1.00 94.75 106 LEU A O 1
ATOM 878 N N . GLN A 1 107 ? -3.666 -7.712 -7.918 1.00 94.81 107 GLN A N 1
ATOM 879 C CA . GLN A 1 107 ? -3.784 -9.134 -8.238 1.00 94.81 107 GLN A CA 1
ATOM 880 C C . GLN A 1 107 ? -4.002 -10.027 -7.005 1.00 94.81 107 GLN A C 1
ATOM 882 O O . GLN A 1 107 ? -4.748 -11.000 -7.092 1.00 94.81 107 GLN A O 1
ATOM 887 N N . TYR A 1 108 ? -3.334 -9.742 -5.883 1.00 94.94 108 TYR A N 1
ATOM 888 C CA . TYR A 1 108 ? -3.229 -10.684 -4.759 1.00 94.94 108 TYR A CA 1
ATOM 889 C C . TYR A 1 108 ? -3.723 -10.153 -3.413 1.00 94.94 108 TYR A C 1
ATOM 891 O O . TYR A 1 108 ? -3.711 -10.904 -2.435 1.00 94.94 108 TYR A O 1
ATOM 899 N N . CYS A 1 109 ? -4.113 -8.881 -3.340 1.00 95.94 109 CYS A N 1
ATOM 900 C CA . CYS A 1 109 ? -4.418 -8.201 -2.083 1.00 95.94 109 CYS A CA 1
ATOM 901 C C . CYS A 1 109 ? -5.814 -7.561 -2.094 1.00 95.94 109 CYS A C 1
ATOM 903 O O . CYS A 1 109 ? -6.008 -6.524 -1.469 1.00 95.94 109 CYS A O 1
ATOM 905 N N . ASP A 1 110 ? -6.778 -8.159 -2.805 1.00 96.56 110 ASP A N 1
ATOM 906 C CA . ASP A 1 110 ? -8.177 -7.696 -2.818 1.00 96.56 110 ASP A CA 1
ATOM 907 C C . ASP A 1 110 ? -8.739 -7.626 -1.385 1.00 96.56 110 ASP A C 1
ATOM 909 O O . ASP A 1 110 ? -9.291 -6.600 -1.006 1.00 96.56 110 ASP A O 1
ATOM 913 N N . ASP A 1 111 ? -8.445 -8.626 -0.543 1.00 95.88 111 ASP A N 1
ATOM 914 C CA . ASP A 1 111 ? -8.780 -8.660 0.889 1.00 95.88 111 ASP A CA 1
ATOM 915 C C . ASP A 1 111 ? -8.249 -7.435 1.660 1.00 95.88 111 ASP A C 1
ATOM 917 O O . ASP A 1 111 ? -8.992 -6.758 2.372 1.00 95.88 111 ASP A O 1
ATOM 921 N N . ILE A 1 112 ? -6.975 -7.094 1.473 1.00 96.44 112 ILE A N 1
ATOM 922 C CA . ILE A 1 112 ? -6.348 -5.919 2.095 1.00 96.44 112 ILE A CA 1
ATOM 923 C C . ILE A 1 112 ? -6.974 -4.621 1.567 1.00 96.44 112 ILE A C 1
ATOM 925 O O . ILE A 1 112 ? -7.226 -3.697 2.340 1.00 96.44 112 ILE A O 1
ATOM 929 N N . LEU A 1 113 ? -7.228 -4.540 0.258 1.00 97.06 113 LEU A N 1
ATOM 930 C CA . LEU A 1 113 ? -7.734 -3.341 -0.416 1.00 97.06 113 LEU A CA 1
ATOM 931 C C . LEU A 1 113 ? -9.225 -3.073 -0.150 1.00 97.06 113 LEU A C 1
ATOM 933 O O . LEU A 1 113 ? -9.664 -1.933 -0.279 1.00 97.06 113 LEU A O 1
ATOM 937 N N . VAL A 1 114 ? -10.002 -4.079 0.263 1.00 96.31 114 VAL A N 1
ATOM 938 C CA . VAL A 1 114 ? -11.361 -3.874 0.802 1.00 96.31 114 VAL A CA 1
ATOM 939 C C . VAL A 1 114 ? -11.366 -3.569 2.305 1.00 96.31 114 VAL A C 1
ATOM 941 O O . VAL A 1 114 ? -12.412 -3.228 2.861 1.00 96.31 114 VAL A O 1
ATOM 944 N N . GLY A 1 115 ? -10.208 -3.649 2.970 1.00 93.88 115 GLY A N 1
ATOM 945 C CA . GLY A 1 115 ? -10.049 -3.384 4.400 1.00 93.88 115 GLY A CA 1
ATOM 946 C C . GLY A 1 115 ? -10.336 -4.578 5.313 1.00 93.88 115 GLY A C 1
ATOM 947 O O . GLY A 1 115 ? -10.585 -4.371 6.504 1.00 93.88 115 GLY A O 1
ATOM 948 N N . ASP A 1 116 ? -10.308 -5.811 4.791 1.00 94.94 116 ASP A N 1
ATOM 949 C CA . ASP A 1 116 ? -10.290 -7.011 5.632 1.00 94.94 116 ASP A CA 1
ATOM 950 C C . ASP A 1 116 ? -9.024 -7.005 6.510 1.00 94.94 116 ASP A C 1
ATOM 952 O O . ASP A 1 116 ? -7.980 -6.458 6.151 1.00 94.94 116 ASP A O 1
ATOM 956 N N . LYS A 1 117 ? -9.118 -7.607 7.694 1.00 93.56 117 LYS A N 1
ATOM 957 C CA . LYS A 1 117 ? -8.048 -7.733 8.687 1.00 93.56 117 LYS A CA 1
ATOM 958 C C . LYS A 1 117 ? -7.694 -9.183 9.000 1.00 93.56 117 LYS A C 1
ATOM 960 O O . LYS A 1 117 ? -6.727 -9.412 9.722 1.00 93.56 117 LYS A O 1
ATOM 965 N N . GLU A 1 118 ? -8.422 -10.168 8.475 1.00 94.06 118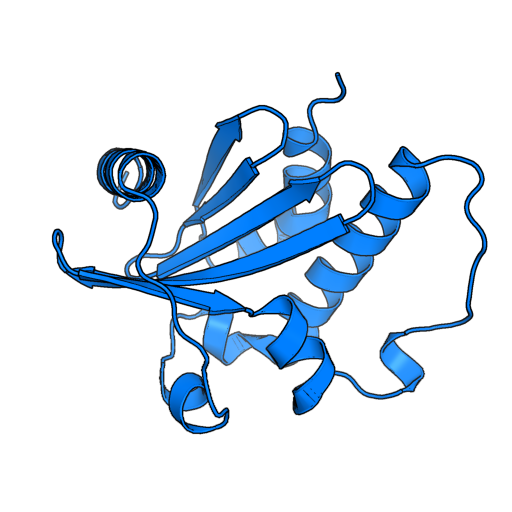 GLU A N 1
ATOM 966 C CA . GLU A 1 118 ? -8.147 -11.584 8.747 1.00 94.06 118 GLU A CA 1
ATOM 967 C C . GLU A 1 118 ? -6.739 -11.999 8.292 1.00 94.06 118 GLU A C 1
ATOM 969 O O . GLU A 1 118 ? -6.057 -12.760 8.984 1.00 94.06 118 GLU A O 1
ATOM 974 N N . TRP A 1 119 ? -6.235 -11.409 7.204 1.00 93.56 119 TRP A N 1
ATOM 975 C CA . TRP A 1 119 ? -4.871 -11.628 6.714 1.00 93.56 119 TRP A CA 1
ATOM 976 C C . TRP A 1 119 ? -3.783 -11.252 7.737 1.00 93.56 119 TRP A C 1
ATOM 978 O O . TRP A 1 119 ? -2.712 -11.865 7.721 1.00 93.56 119 TRP A O 1
ATOM 988 N N . LEU A 1 120 ? -4.047 -10.333 8.679 1.00 93.06 120 LEU A N 1
ATOM 989 C CA . LEU A 1 120 ? -3.099 -9.985 9.746 1.00 93.06 120 LEU A CA 1
ATOM 990 C C . LEU A 1 120 ? -2.799 -11.180 10.664 1.00 93.06 120 LEU A C 1
ATOM 992 O O . LEU A 1 120 ? -1.752 -11.223 11.296 1.00 93.06 120 LEU A O 1
ATOM 996 N N . LYS A 1 121 ? -3.657 -12.199 10.728 1.00 92.00 121 LYS A N 1
ATOM 997 C CA . LYS A 1 121 ? -3.391 -13.399 11.541 1.00 92.00 121 LYS A CA 1
ATOM 998 C C . LYS A 1 121 ? -2.393 -14.358 10.880 1.00 92.00 121 LYS A C 1
ATOM 1000 O O . LYS A 1 121 ? -1.894 -15.268 11.533 1.00 92.00 121 LYS A O 1
ATOM 1005 N N . SER A 1 122 ? -2.102 -14.171 9.590 1.00 89.62 122 SER A N 1
ATOM 1006 C CA . SER A 1 122 ? -1.311 -15.109 8.778 1.00 89.62 122 SER A CA 1
ATOM 1007 C C . SER A 1 122 ? 0.204 -14.862 8.795 1.00 89.62 122 SER A C 1
ATOM 1009 O O . SER A 1 122 ? 0.962 -15.599 8.152 1.00 89.62 122 SER A O 1
ATOM 1011 N N . TYR A 1 123 ? 0.664 -13.833 9.514 1.00 88.06 123 TYR A N 1
ATOM 1012 C CA . TYR A 1 123 ? 2.060 -13.408 9.504 1.00 88.06 123 TYR A CA 1
ATOM 1013 C C . TYR A 1 123 ? 2.553 -13.003 10.904 1.00 88.06 123 TYR A C 1
ATOM 1015 O O . TYR A 1 123 ? 1.816 -12.348 11.641 1.00 88.06 123 TYR A O 1
ATOM 1023 N N . PRO A 1 124 ? 3.784 -13.378 11.298 1.00 87.25 124 PRO A N 1
ATOM 1024 C CA . PRO A 1 124 ? 4.370 -12.947 12.563 1.00 87.25 124 PRO A CA 1
ATOM 1025 C C . PRO A 1 124 ? 4.865 -11.500 12.439 1.00 87.25 124 PRO A C 1
ATOM 1027 O O . PRO A 1 124 ? 5.982 -11.239 11.996 1.00 87.25 124 PRO A O 1
ATOM 1030 N N . TRP A 1 125 ? 4.007 -10.545 12.792 1.00 88.94 125 TRP A N 1
ATOM 1031 C CA . TRP A 1 125 ? 4.301 -9.121 12.648 1.00 88.94 125 TRP A CA 1
ATOM 1032 C C . TRP A 1 125 ? 5.283 -8.598 13.691 1.00 88.94 125 TRP A C 1
ATOM 1034 O O . TRP A 1 125 ? 5.063 -8.739 14.892 1.00 88.94 125 TRP A O 1
ATOM 1044 N N . ASN A 1 126 ? 6.278 -7.851 13.221 1.00 80.00 126 ASN A N 1
ATOM 1045 C CA . ASN A 1 126 ? 6.993 -6.875 14.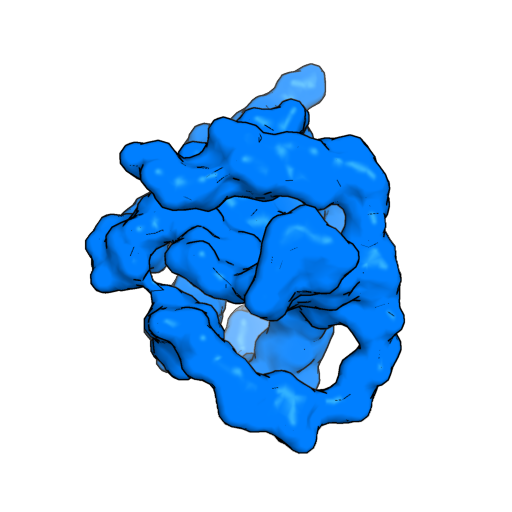036 1.00 80.00 126 ASN A CA 1
ATOM 1046 C C . ASN A 1 126 ? 6.286 -5.525 13.878 1.00 80.00 126 ASN A C 1
ATOM 1048 O O . ASN A 1 126 ? 6.736 -4.668 13.125 1.00 80.00 126 ASN A O 1
ATOM 1052 N N . SER A 1 127 ? 5.118 -5.376 14.504 1.00 77.00 127 SER A N 1
ATOM 1053 C CA . SER A 1 127 ? 4.338 -4.143 14.387 1.00 77.00 127 SER A CA 1
ATOM 1054 C C . SER A 1 127 ? 4.988 -2.999 15.162 1.00 77.00 127 SER A C 1
ATOM 1056 O O . SER A 1 127 ? 5.364 -3.179 16.324 1.00 77.00 127 SER A O 1
ATOM 1058 N N . SER A 1 128 ? 5.048 -1.816 14.560 1.00 81.88 128 SER A N 1
ATOM 1059 C CA . SER A 1 128 ? 5.510 -0.585 15.204 1.00 81.88 128 SER A CA 1
ATOM 1060 C C . SER A 1 128 ? 4.352 0.360 15.515 1.00 81.88 128 SER A C 1
ATOM 1062 O O . SER A 1 128 ? 3.285 0.337 14.891 1.00 81.88 128 SER A O 1
ATOM 1064 N N . ALA A 1 129 ? 4.571 1.215 16.514 1.00 86.94 129 ALA A N 1
ATOM 1065 C CA . ALA A 1 129 ? 3.723 2.376 16.715 1.00 86.94 129 ALA A CA 1
ATOM 1066 C C . ALA A 1 129 ? 3.959 3.378 15.580 1.00 86.94 129 ALA A C 1
ATOM 1068 O O . ALA A 1 129 ? 5.098 3.633 15.197 1.00 86.94 129 ALA A O 1
ATOM 1069 N N . VAL A 1 130 ? 2.873 3.975 15.100 1.00 91.12 130 VAL A N 1
ATOM 1070 C CA . VAL A 1 130 ? 2.912 5.001 14.052 1.00 91.12 130 VAL A CA 1
ATOM 1071 C C . VAL A 1 130 ? 3.501 6.291 14.606 1.00 91.12 130 VAL A C 1
ATOM 1073 O O . VAL A 1 130 ? 3.180 6.684 15.734 1.00 91.12 130 VAL A O 1
ATOM 1076 N N . ALA A 1 131 ? 4.337 6.962 13.816 1.00 92.31 131 ALA A N 1
ATOM 1077 C CA . ALA A 1 131 ? 4.888 8.265 14.177 1.00 92.31 131 ALA A CA 1
ATOM 1078 C C . ALA A 1 131 ? 3.770 9.308 14.378 1.00 92.31 131 ALA A C 1
ATOM 1080 O O . ALA A 1 131 ? 2.749 9.294 13.686 1.00 92.31 131 ALA A O 1
ATOM 1081 N N . GLU A 1 132 ? 3.938 10.209 15.348 1.00 92.75 132 GLU A N 1
ATOM 1082 C CA . GLU A 1 132 ? 2.864 11.119 15.770 1.00 92.75 132 GLU A CA 1
ATOM 1083 C C . GLU A 1 132 ? 2.446 12.108 14.670 1.00 92.75 132 GLU A C 1
ATOM 1085 O O . GLU A 1 132 ? 1.261 12.385 14.488 1.00 92.75 132 GLU A O 1
ATOM 1090 N N . ASP A 1 133 ? 3.404 12.577 13.871 1.00 93.88 133 ASP A N 1
ATOM 1091 C CA . ASP A 1 133 ? 3.155 13.427 12.706 1.00 93.88 133 ASP A CA 1
ATOM 1092 C C . ASP A 1 133 ? 2.339 12.695 11.627 1.00 93.88 133 ASP A C 1
ATOM 1094 O O . ASP A 1 133 ? 1.428 13.277 11.034 1.00 93.88 133 ASP A O 1
ATOM 1098 N N . THR A 1 134 ? 2.607 11.403 11.410 1.00 94.25 134 THR A N 1
ATOM 1099 C CA . THR A 1 134 ? 1.811 10.556 10.513 1.00 94.25 134 THR A CA 1
ATOM 1100 C C . THR A 1 134 ? 0.395 10.358 11.050 1.00 94.25 134 THR A C 1
ATOM 1102 O O . THR A 1 134 ? -0.558 10.503 10.286 1.00 94.25 134 THR A O 1
ATOM 1105 N N . LYS A 1 135 ? 0.211 10.107 12.355 1.00 93.88 135 LYS A N 1
ATOM 1106 C CA . LYS A 1 135 ? -1.140 10.003 12.942 1.00 93.88 135 LYS A CA 1
ATOM 1107 C C . LYS A 1 135 ? -1.944 11.280 12.730 1.00 93.88 135 LYS A C 1
ATOM 1109 O O . LYS A 1 135 ? -3.084 11.211 12.275 1.00 93.88 135 LYS A O 1
ATOM 1114 N N . LEU A 1 136 ? -1.351 12.438 13.023 1.00 93.75 136 LEU A N 1
ATOM 1115 C CA . LEU A 1 136 ? -2.016 13.728 12.855 1.00 93.75 136 LEU A CA 1
ATOM 1116 C C . LEU A 1 136 ? -2.391 13.975 11.388 1.00 93.75 136 LEU A C 1
ATOM 1118 O O . LEU A 1 136 ? -3.501 14.421 11.097 1.00 93.75 136 LEU A O 1
ATOM 1122 N N . PHE A 1 137 ? -1.496 13.636 10.456 1.00 95.50 137 PHE A N 1
ATOM 1123 C CA . PHE A 1 137 ? -1.780 13.709 9.026 1.00 95.50 137 PHE A CA 1
ATOM 1124 C C . PHE A 1 137 ? -2.968 12.822 8.628 1.00 95.50 137 PHE A C 1
ATOM 1126 O O . PHE A 1 137 ? -3.876 13.293 7.944 1.00 95.50 137 PHE A O 1
ATOM 1133 N N . LEU A 1 138 ? -3.001 11.566 9.079 1.00 94.56 138 LEU A N 1
ATOM 1134 C CA . LEU A 1 138 ? -4.084 10.629 8.772 1.00 94.56 138 LEU A CA 1
ATOM 1135 C C . LEU A 1 138 ? -5.425 11.091 9.355 1.00 94.56 138 LEU A C 1
ATOM 1137 O O . LEU A 1 138 ? -6.428 11.107 8.644 1.00 94.56 138 LEU A O 1
ATOM 1141 N N . LEU A 1 139 ? -5.446 11.544 10.612 1.00 92.56 139 LEU A N 1
ATOM 1142 C CA . LEU A 1 139 ? -6.656 12.066 11.260 1.00 92.56 139 LEU A CA 1
ATOM 1143 C C . LEU A 1 139 ? -7.258 13.268 10.519 1.00 92.56 139 LEU A C 1
ATOM 1145 O O . LEU A 1 139 ? -8.474 13.436 10.518 1.00 92.56 139 LEU A O 1
ATOM 1149 N N . ASN A 1 140 ? -6.422 14.079 9.868 1.00 92.62 140 ASN A N 1
ATOM 1150 C CA . ASN A 1 140 ? -6.860 15.242 9.096 1.00 92.62 140 ASN A CA 1
ATOM 1151 C C . ASN A 1 140 ? -7.350 14.905 7.679 1.00 92.62 140 ASN A C 1
ATOM 1153 O O . ASN A 1 140 ? -7.878 15.793 7.003 1.00 92.62 140 ASN A O 1
ATOM 1157 N N . ASN A 1 141 ? -7.150 13.675 7.198 1.00 91.69 141 ASN A N 1
ATOM 1158 C CA . ASN A 1 141 ? -7.456 13.291 5.816 1.00 91.69 141 ASN A CA 1
ATOM 1159 C C . ASN A 1 141 ? -8.404 12.090 5.689 1.00 91.69 141 ASN A C 1
ATOM 1161 O O . ASN A 1 141 ? -8.999 11.911 4.632 1.00 91.69 141 ASN A O 1
ATOM 1165 N N . ILE A 1 142 ? -8.600 11.299 6.743 1.00 84.81 142 ILE A N 1
ATOM 1166 C CA . ILE A 1 142 ? -9.559 10.188 6.740 1.00 84.81 142 ILE A CA 1
ATOM 1167 C C . ILE A 1 142 ? -10.987 10.707 6.915 1.00 84.81 142 ILE A C 1
ATOM 1169 O O . ILE A 1 142 ? -11.272 11.464 7.842 1.00 84.81 142 ILE A O 1
ATOM 1173 N N . GLY A 1 143 ? -11.896 10.251 6.048 1.00 67.56 143 GLY A N 1
ATOM 1174 C CA . GLY A 1 143 ? -13.324 10.584 6.109 1.00 67.56 143 GLY A CA 1
ATOM 1175 C C . GLY A 1 143 ? -13.714 11.910 5.448 1.00 67.56 143 GLY A C 1
ATOM 1176 O O . GLY A 1 143 ? -14.834 12.369 5.668 1.00 67.56 143 GLY A O 1
ATOM 1177 N N . LYS A 1 144 ? -12.806 12.515 4.674 1.00 58.69 144 LYS A N 1
ATOM 1178 C CA . LYS A 1 144 ? -13.133 13.532 3.664 1.00 58.69 144 LYS A CA 1
ATOM 1179 C C . LYS A 1 144 ? -13.593 12.854 2.380 1.00 58.69 144 LYS A C 1
ATOM 1181 O O . LYS A 1 144 ? -14.486 13.434 1.730 1.00 58.69 144 LYS A O 1
#

Nearest PDB structures (foldseek):
  6szw-assembly1_C  TM=3.060E-01  e=8.665E-02  Homo sapiens
  1lfo-assembly1_A  TM=7.805E-01  e=3.937E+00  Rattus norvegicus
  6mp4-assembly2_E  TM=7.804E-01  e=3.501E+00  Homo sapiens
  7dzg-assembly1_B  TM=7.269E-01  e=4.175E+00  Homo sapiens
  7dzl-assembly1_B  TM=7.247E-01  e=6.678E+00  Homo sapiens

Mean predicted aligned error: 4.13 Å

pLDDT: mean 90.89, std 7.47, range [53.16, 97.81]

Foldseek 3Di:
DAQCLVLLCVLQVCLCVVLVWDWDDPDSFWIWTDDQFKIWIFGDDPQDTWTWIWGRPDLVDIKIFRVVVCCVVPPDDPPLVPDDDDDPDPVVVVSVVSNSVSVSCVVGVPCVSNPHDPVVVVDDTPMDDDDPSVSVSNVVPRPD